Protein AF-A0A8E2BEK4-F1 (afdb_monomer)

Solvent-accessible surface area (backbone atoms only — not comparable to full-atom values): 5031 Å² total; per-residue (Å²): 97,87,92,39,75,95,51,58,66,69,79,44,28,95,45,70,68,56,31,53,49,50,55,50,55,78,69,30,87,89,61,46,72,63,68,61,46,50,58,54,51,55,59,59,71,68,62,80,78,94,80,84,87,84,84,85,88,87,83,90,87,85,86,74,84,60,92,86,61,78,85,132

Sequence (72 aa):
MSAAPGKPIPAACGDWAAMKAAYRFFDNPRVTQHSVLAGHFAATAASEGPVLLLQDTAEFIYSRAKPGSPPC

Mean predicted aligned error: 5.5 Å

Foldseek 3Di:
DVVDPPDDLVVVQPDDVSSVVVVCQVVPPVDDPCVVVVVVVVVVVPDDDDDDDDDDDDDDDDDDDDVPDDDD

Secondary structure (DSSP, 8-state):
-TTSTTS-HHHHSSSHHHHHHHHHHHT-TT--HHHHHHHHHHHHHT--S---------------PPTTPPP-

pLDDT: mean 92.76, std 7.68, range [61.28, 97.81]

Organism: NCBI:txid376165

Structure (mmCIF, N/CA/C/O backbone):
data_AF-A0A8E2BEK4-F1
#
_entry.id   AF-A0A8E2BEK4-F1
#
loop_
_atom_site.group_PDB
_atom_site.id
_atom_site.type_symbol
_atom_site.label_atom_id
_atom_site.label_alt_id
_atom_site.label_comp_id
_atom_site.label_asym_id
_atom_site.label_entity_id
_atom_site.label_seq_id
_atom_site.pdbx_PDB_ins_code
_atom_site.Cartn_x
_atom_site.Cartn_y
_atom_site.Cartn_z
_atom_site.occupancy
_atom_site.B_iso_or_equiv
_atom_site.auth_seq_id
_atom_site.auth_comp_id
_atom_site.auth_asym_id
_atom_site.auth_atom_id
_atom_site.pdbx_PDB_model_num
ATOM 1 N N . MET A 1 1 ? 1.527 -10.003 -3.080 1.00 79.38 1 MET A N 1
ATOM 2 C CA . MET A 1 1 ? 2.679 -9.248 -2.531 1.00 79.38 1 MET A CA 1
ATOM 3 C C . MET A 1 1 ? 2.946 -9.550 -1.062 1.00 79.38 1 MET A C 1
ATOM 5 O O . MET A 1 1 ? 4.107 -9.585 -0.687 1.00 79.38 1 MET A O 1
ATOM 9 N N . SER A 1 2 ? 1.932 -9.871 -0.250 1.00 91.38 2 SER A N 1
ATOM 10 C CA . SER A 1 2 ? 2.110 -10.229 1.170 1.00 91.38 2 SER A CA 1
ATOM 11 C C . SER A 1 2 ? 3.032 -11.432 1.431 1.00 91.38 2 SER A C 1
ATOM 13 O O . SER A 1 2 ? 3.593 -11.536 2.509 1.00 91.38 2 SER A O 1
ATOM 15 N N . ALA A 1 3 ? 3.230 -12.313 0.443 1.00 92.75 3 ALA A N 1
ATOM 16 C CA . ALA A 1 3 ? 4.153 -13.449 0.535 1.00 92.75 3 ALA A CA 1
ATOM 17 C C . ALA A 1 3 ? 5.646 -13.074 0.384 1.00 92.75 3 ALA A C 1
ATOM 19 O O . ALA A 1 3 ? 6.505 -13.906 0.652 1.00 92.75 3 ALA A O 1
ATOM 20 N N . ALA A 1 4 ? 5.969 -11.851 -0.058 1.00 94.06 4 ALA A N 1
ATOM 21 C CA . ALA A 1 4 ? 7.345 -11.394 -0.283 1.00 94.06 4 ALA A CA 1
ATOM 22 C C . ALA A 1 4 ? 7.513 -9.899 0.079 1.00 94.06 4 ALA A C 1
ATOM 24 O O . ALA A 1 4 ? 7.804 -9.078 -0.798 1.00 94.06 4 ALA A O 1
ATOM 25 N N . PRO A 1 5 ? 7.298 -9.509 1.350 1.00 95.12 5 PRO A N 1
ATOM 26 C CA . PRO A 1 5 ? 7.404 -8.115 1.778 1.00 95.12 5 PRO A CA 1
ATOM 27 C C . PRO A 1 5 ? 8.824 -7.567 1.561 1.00 95.12 5 PRO A C 1
ATOM 29 O O . PRO A 1 5 ? 9.817 -8.274 1.724 1.00 95.12 5 PRO A O 1
ATOM 32 N N . GLY A 1 6 ? 8.923 -6.298 1.160 1.00 94.44 6 GLY A N 1
ATOM 33 C CA . GLY A 1 6 ? 10.198 -5.611 0.911 1.00 94.44 6 GLY A CA 1
ATOM 34 C C . GLY A 1 6 ? 10.918 -6.003 -0.387 1.00 94.44 6 GLY A C 1
ATOM 35 O O . GLY A 1 6 ? 11.928 -5.389 -0.730 1.00 94.44 6 GLY A O 1
ATOM 36 N N . LYS A 1 7 ? 10.422 -6.993 -1.141 1.00 95.75 7 LYS A N 1
ATOM 37 C CA . LYS A 1 7 ? 10.966 -7.338 -2.461 1.00 95.75 7 LYS A CA 1
ATOM 38 C C . LYS A 1 7 ? 10.392 -6.421 -3.551 1.00 95.75 7 LYS A C 1
ATOM 40 O O . LYS A 1 7 ? 9.232 -6.019 -3.462 1.00 95.75 7 LYS A O 1
ATOM 45 N N . PRO A 1 8 ? 11.171 -6.103 -4.602 1.00 94.62 8 PRO A N 1
ATOM 46 C CA . PRO A 1 8 ? 10.662 -5.326 -5.727 1.00 94.62 8 PRO A CA 1
ATOM 47 C C . PRO A 1 8 ? 9.602 -6.125 -6.499 1.00 94.62 8 PRO A C 1
ATOM 49 O O . PRO A 1 8 ? 9.624 -7.355 -6.494 1.00 94.62 8 PRO A O 1
ATOM 52 N N . ILE A 1 9 ? 8.707 -5.428 -7.209 1.00 94.69 9 ILE A N 1
ATOM 53 C CA . ILE A 1 9 ? 7.580 -6.027 -7.952 1.00 94.69 9 ILE A CA 1
ATOM 54 C C . ILE A 1 9 ? 8.012 -7.227 -8.819 1.00 94.69 9 ILE A C 1
ATOM 56 O O . ILE A 1 9 ? 7.389 -8.276 -8.683 1.00 94.69 9 ILE A O 1
ATOM 60 N N . PRO A 1 10 ? 9.094 -7.162 -9.627 1.00 94.00 10 PRO A N 1
ATOM 61 C CA . PRO A 1 10 ? 9.525 -8.302 -10.438 1.00 94.00 10 PRO A CA 1
ATOM 62 C C . PRO A 1 10 ? 9.922 -9.535 -9.623 1.00 94.00 10 PRO A C 1
ATOM 64 O O . PRO A 1 10 ? 9.699 -10.649 -10.070 1.00 94.00 10 PRO A O 1
ATOM 67 N N . ALA A 1 11 ? 10.494 -9.347 -8.430 1.00 93.12 11 ALA A N 1
ATOM 68 C CA . ALA A 1 11 ? 10.891 -10.449 -7.553 1.00 93.12 11 ALA A CA 1
ATOM 69 C C . ALA A 1 11 ? 9.726 -10.972 -6.696 1.00 93.12 11 ALA A C 1
ATOM 71 O O . ALA A 1 11 ? 9.783 -12.091 -6.196 1.00 93.12 11 ALA A O 1
ATOM 72 N N . ALA A 1 12 ? 8.685 -10.160 -6.498 1.00 94.56 12 ALA A N 1
ATOM 73 C CA . ALA A 1 12 ? 7.470 -10.544 -5.784 1.00 94.56 12 ALA A CA 1
ATOM 74 C C . ALA A 1 12 ? 6.413 -11.185 -6.704 1.00 94.56 12 ALA A C 1
ATOM 76 O O . ALA A 1 12 ? 5.482 -11.829 -6.216 1.00 94.56 12 ALA A O 1
ATOM 77 N N . CYS A 1 13 ? 6.529 -10.988 -8.019 1.00 92.81 13 CYS A N 1
ATOM 78 C CA . CYS A 1 13 ? 5.683 -11.598 -9.038 1.00 92.81 13 CYS A CA 1
ATOM 79 C C . CYS A 1 13 ? 6.348 -12.878 -9.559 1.00 92.81 13 CYS A C 1
ATOM 81 O O . CYS A 1 13 ? 7.474 -12.841 -10.037 1.00 92.81 13 CYS A O 1
ATOM 83 N N . GLY A 1 14 ? 5.651 -14.015 -9.467 1.00 86.12 14 GLY A N 1
ATOM 84 C CA . GLY A 1 14 ? 6.214 -15.317 -9.848 1.00 86.12 14 GLY A CA 1
ATOM 85 C C . GLY A 1 14 ? 6.458 -15.487 -11.350 1.00 86.12 14 GLY A C 1
ATOM 86 O O . GLY A 1 14 ? 7.310 -16.277 -11.742 1.00 86.12 14 GLY A O 1
ATOM 87 N N . ASP A 1 15 ? 5.737 -14.738 -12.190 1.00 93.88 15 ASP A N 1
ATOM 88 C CA . ASP A 1 15 ? 5.896 -14.773 -13.639 1.00 93.88 15 ASP A CA 1
ATOM 89 C C . ASP A 1 15 ? 5.749 -13.386 -14.291 1.00 93.88 15 ASP A C 1
ATOM 91 O O . ASP A 1 15 ? 5.335 -12.389 -13.685 1.00 93.88 15 ASP A O 1
ATOM 95 N N . TRP A 1 16 ? 6.102 -13.336 -15.574 1.00 94.88 16 TRP A N 1
ATOM 96 C CA . TRP A 1 16 ? 6.094 -12.126 -16.390 1.00 94.88 16 TRP A CA 1
ATOM 97 C C . TRP A 1 16 ? 4.697 -11.533 -16.608 1.00 94.88 16 TRP A C 1
ATOM 99 O O . TRP A 1 16 ? 4.547 -10.308 -16.671 1.00 94.88 16 TRP A O 1
ATOM 109 N N . ALA A 1 17 ? 3.671 -12.376 -16.742 1.00 97.12 17 ALA A N 1
ATOM 110 C CA . ALA A 1 17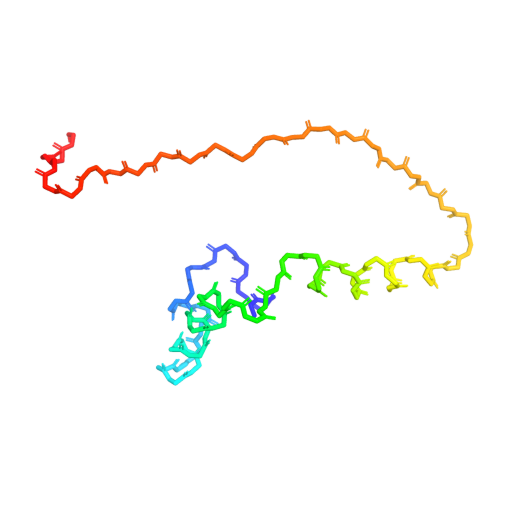 ? 2.305 -11.917 -16.962 1.00 97.12 17 ALA A CA 1
ATOM 111 C C . ALA A 1 17 ? 1.771 -11.219 -15.703 1.00 97.12 17 ALA A C 1
ATOM 113 O O . ALA A 1 17 ? 1.254 -10.102 -15.795 1.00 97.12 17 ALA A O 1
ATOM 114 N N . ALA A 1 18 ? 1.989 -11.821 -14.533 1.00 95.25 18 ALA A N 1
ATOM 115 C CA . ALA A 1 18 ? 1.672 -11.258 -13.229 1.00 95.25 18 ALA A CA 1
ATOM 116 C C . ALA A 1 18 ? 2.443 -9.956 -12.974 1.00 95.25 18 ALA A C 1
ATOM 118 O O . ALA A 1 18 ? 1.858 -8.971 -12.524 1.00 95.25 18 ALA A O 1
ATOM 119 N N . MET A 1 19 ? 3.731 -9.909 -13.329 1.00 96.00 19 MET A N 1
ATOM 120 C CA . MET A 1 19 ? 4.533 -8.690 -13.215 1.00 96.00 19 MET A CA 1
ATOM 121 C C . MET A 1 19 ? 3.976 -7.555 -14.087 1.00 96.00 19 MET A C 1
ATOM 123 O O . MET A 1 19 ? 3.780 -6.439 -13.600 1.00 96.00 19 MET A O 1
ATOM 127 N N . LYS A 1 20 ? 3.670 -7.819 -15.365 1.00 96.62 20 LYS A N 1
ATOM 128 C CA . LYS A 1 20 ? 3.046 -6.821 -16.252 1.00 96.62 20 LYS A CA 1
ATOM 129 C C . LYS A 1 20 ? 1.694 -6.353 -15.726 1.00 96.62 20 LYS A C 1
ATOM 131 O O . LYS A 1 20 ? 1.390 -5.164 -15.812 1.00 96.62 20 LYS A O 1
ATOM 136 N N . ALA A 1 21 ? 0.881 -7.273 -15.213 1.00 96.94 21 ALA A N 1
ATOM 137 C CA . ALA A 1 21 ? -0.410 -6.944 -14.630 1.00 96.94 21 ALA A CA 1
ATOM 138 C C . ALA A 1 21 ? -0.253 -6.035 -13.404 1.00 96.94 21 ALA A C 1
ATOM 140 O O . ALA A 1 21 ? -0.981 -5.054 -13.302 1.00 96.94 21 ALA A O 1
ATOM 141 N N . ALA A 1 22 ? 0.730 -6.294 -12.535 1.00 96.88 22 ALA A N 1
ATOM 142 C CA . ALA A 1 22 ? 1.010 -5.452 -11.374 1.00 96.88 22 ALA A CA 1
ATOM 143 C C . ALA A 1 22 ? 1.382 -4.018 -11.783 1.00 96.88 22 ALA A C 1
ATOM 145 O O . ALA A 1 22 ? 0.777 -3.068 -11.292 1.00 96.88 22 ALA A O 1
ATOM 146 N N . TYR A 1 23 ? 2.306 -3.842 -12.733 1.00 96.75 23 TYR A N 1
ATOM 147 C CA . TYR A 1 23 ? 2.656 -2.500 -13.218 1.00 96.75 23 TYR A CA 1
ATOM 148 C C . TYR A 1 23 ? 1.467 -1.781 -13.867 1.00 96.75 23 TYR A C 1
ATOM 150 O O . TYR A 1 23 ? 1.228 -0.615 -13.572 1.00 96.75 23 TYR A O 1
ATOM 158 N N . ARG A 1 24 ? 0.671 -2.482 -14.687 1.00 97.75 24 ARG A N 1
ATOM 159 C CA . ARG A 1 24 ? -0.557 -1.921 -15.277 1.00 97.75 24 ARG A CA 1
ATOM 160 C C . ARG A 1 24 ? -1.602 -1.564 -14.230 1.00 97.75 24 ARG A C 1
ATOM 162 O O . ARG A 1 24 ? -2.335 -0.610 -14.431 1.00 97.75 24 ARG A O 1
ATOM 169 N N . PHE A 1 25 ? -1.699 -2.335 -13.150 1.00 96.62 25 PHE A N 1
ATOM 170 C CA . PHE A 1 25 ? -2.608 -2.048 -12.048 1.00 96.62 25 PHE A CA 1
ATOM 171 C C . PHE A 1 25 ? -2.221 -0.741 -11.348 1.00 96.62 25 PHE A C 1
ATOM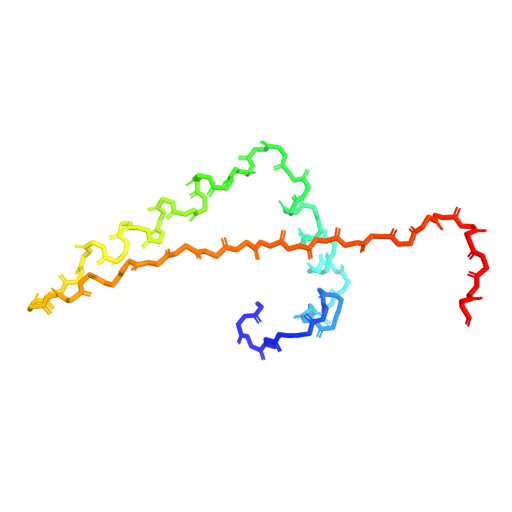 173 O O . PHE A 1 25 ? -3.092 0.098 -11.137 1.00 96.62 25 PHE A O 1
ATOM 180 N N . PHE A 1 26 ? -0.931 -0.542 -11.056 1.00 95.44 26 PHE A N 1
ATOM 181 C CA . PHE A 1 26 ? -0.441 0.695 -10.435 1.00 95.44 26 PHE A CA 1
ATOM 182 C C . PHE A 1 26 ? -0.549 1.927 -11.349 1.00 95.44 26 PHE A C 1
ATOM 184 O O . PHE A 1 26 ? -0.701 3.030 -10.839 1.00 95.44 26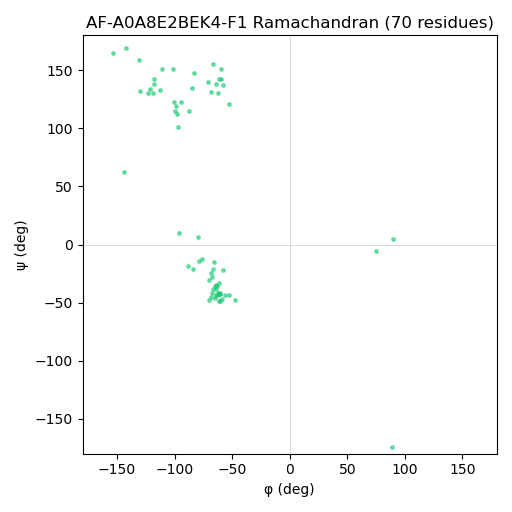 PHE A O 1
ATOM 191 N N . ASP A 1 27 ? -0.508 1.745 -12.672 1.00 96.94 27 ASP A N 1
ATOM 192 C CA . ASP A 1 27 ? -0.632 2.817 -13.676 1.00 96.94 27 ASP A CA 1
ATOM 193 C C . ASP A 1 27 ? -2.067 2.977 -14.233 1.00 96.94 27 ASP A C 1
ATOM 195 O O . ASP A 1 27 ? -2.302 3.661 -15.227 1.00 96.94 27 ASP A O 1
ATOM 199 N N . ASN A 1 28 ? -3.067 2.315 -13.639 1.00 97.81 28 ASN A N 1
ATOM 200 C CA . ASN A 1 28 ? -4.440 2.361 -14.144 1.00 97.81 28 ASN A CA 1
ATOM 201 C C . ASN A 1 28 ? -5.206 3.564 -13.564 1.00 97.81 28 ASN A C 1
ATOM 203 O O . ASN A 1 28 ? -5.545 3.534 -12.381 1.00 97.81 28 ASN A O 1
ATOM 207 N N . PRO A 1 29 ? -5.626 4.556 -14.374 1.00 96.94 29 PRO A N 1
ATOM 208 C CA . PRO A 1 29 ? -6.327 5.744 -13.873 1.00 96.94 29 PRO A CA 1
ATOM 209 C C . PRO A 1 29 ? -7.710 5.446 -13.271 1.00 96.94 29 PRO A C 1
ATOM 211 O O . PRO A 1 29 ? -8.272 6.281 -12.567 1.00 96.94 29 PRO A O 1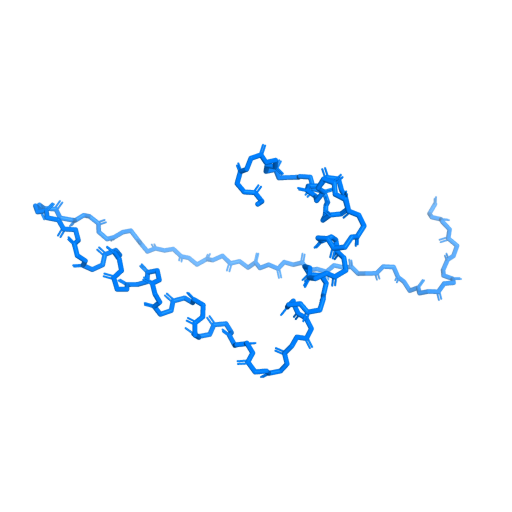
ATOM 214 N N . ARG A 1 30 ? -8.279 4.260 -13.528 1.00 97.44 30 ARG A N 1
ATOM 215 C CA . ARG A 1 30 ? -9.537 3.816 -12.903 1.00 97.44 30 ARG A CA 1
ATOM 216 C C . ARG A 1 30 ? -9.347 3.299 -11.476 1.00 97.44 30 ARG A C 1
ATOM 218 O O . ARG A 1 30 ? -10.337 3.116 -10.774 1.00 97.44 30 ARG A O 1
ATOM 225 N N . VAL A 1 31 ? -8.111 3.025 -11.062 1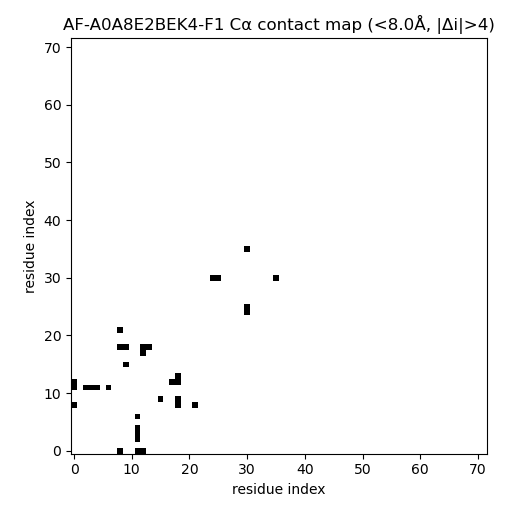.00 96.81 31 VAL A N 1
ATOM 226 C CA . VAL A 1 31 ? -7.771 2.584 -9.706 1.00 96.81 31 VAL A CA 1
ATOM 227 C C . VAL A 1 31 ? -7.261 3.797 -8.938 1.00 96.81 31 VAL A C 1
ATOM 229 O O . VAL A 1 31 ? -6.220 4.355 -9.264 1.00 96.81 31 VAL A O 1
ATOM 232 N N . THR A 1 32 ? -7.994 4.220 -7.909 1.00 96.75 32 THR A N 1
ATOM 233 C CA . THR A 1 32 ? -7.621 5.381 -7.086 1.00 96.75 32 THR A CA 1
ATOM 234 C C . THR A 1 32 ? -7.210 4.945 -5.687 1.00 96.75 32 THR A C 1
ATOM 236 O O . THR A 1 32 ? -7.739 3.962 -5.160 1.00 96.75 32 THR A O 1
ATOM 239 N N . GLN A 1 33 ? -6.329 5.710 -5.036 1.00 94.81 33 GLN A N 1
ATOM 240 C CA . GLN A 1 33 ? -5.942 5.460 -3.641 1.00 94.81 33 GLN A CA 1
ATOM 241 C C . GLN A 1 33 ? -7.167 5.349 -2.724 1.00 94.81 33 GLN A C 1
ATOM 243 O O . GLN A 1 33 ? -7.242 4.443 -1.898 1.00 94.81 33 GLN A O 1
ATOM 248 N N . HIS A 1 34 ? -8.145 6.243 -2.900 1.00 96.81 34 HIS A N 1
ATOM 249 C CA . HIS A 1 34 ? -9.374 6.230 -2.115 1.00 96.81 34 HIS A CA 1
ATOM 250 C C . HIS A 1 34 ? -10.132 4.905 -2.270 1.00 96.81 34 HIS A C 1
ATOM 252 O O . HIS A 1 34 ? -10.502 4.301 -1.269 1.00 96.81 34 HIS A O 1
ATOM 258 N N . SER A 1 35 ? -10.305 4.415 -3.504 1.00 95.88 35 SER A N 1
ATOM 259 C CA . SER A 1 35 ? -11.014 3.153 -3.759 1.00 95.88 35 SER A CA 1
ATOM 260 C C . SER A 1 35 ? -10.322 1.936 -3.139 1.00 95.88 35 SER A C 1
ATOM 262 O O . SER A 1 35 ? -10.997 1.042 -2.635 1.00 95.88 35 SER A O 1
ATOM 264 N N . VAL A 1 36 ? -8.984 1.921 -3.116 1.00 96.06 36 VAL A N 1
ATOM 265 C CA . VAL A 1 36 ? -8.207 0.849 -2.480 1.00 96.06 36 VAL A CA 1
ATOM 266 C C . VAL A 1 36 ? -8.359 0.912 -0.958 1.00 96.06 36 VAL A C 1
ATOM 268 O O . VAL A 1 36 ? -8.667 -0.098 -0.331 1.00 96.06 36 VAL A O 1
ATOM 271 N N . LEU A 1 37 ? -8.204 2.097 -0.355 1.00 96.75 37 LEU A N 1
ATOM 272 C CA . LEU A 1 37 ? -8.291 2.273 1.100 1.00 96.75 37 LEU A CA 1
ATOM 273 C C . LEU A 1 37 ? -9.709 2.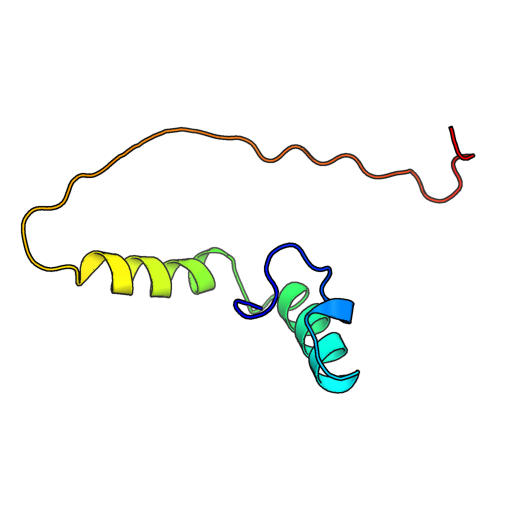101 1.656 1.00 96.75 37 LEU A C 1
ATOM 275 O O . LEU A 1 37 ? -9.852 1.634 2.782 1.00 96.75 37 LEU A O 1
ATOM 279 N N . ALA A 1 38 ? -10.751 2.425 0.889 1.00 97.69 38 ALA A N 1
ATOM 280 C CA . ALA A 1 38 ? -12.139 2.323 1.340 1.00 97.69 38 ALA A CA 1
ATOM 281 C C . ALA A 1 38 ? -12.501 0.907 1.822 1.00 97.69 38 ALA A C 1
ATOM 283 O O . ALA A 1 38 ? -13.104 0.753 2.883 1.00 97.69 38 ALA A O 1
ATOM 284 N N . GLY A 1 39 ? -12.078 -0.131 1.088 1.00 96.50 39 GLY A N 1
ATOM 285 C CA . GLY A 1 39 ? -12.292 -1.524 1.494 1.00 96.50 39 GLY A CA 1
ATOM 286 C C . GLY A 1 39 ? -11.552 -1.885 2.785 1.00 96.50 39 GLY A C 1
ATOM 287 O O . GLY A 1 39 ? -12.103 -2.572 3.643 1.00 96.50 39 GLY A O 1
ATOM 288 N N . HIS A 1 40 ? -10.334 -1.367 2.964 1.00 96.19 40 HIS A N 1
ATOM 289 C CA . HIS A 1 40 ? -9.569 -1.556 4.196 1.00 96.19 40 HIS A CA 1
ATOM 290 C C . HIS A 1 40 ? -10.218 -0.844 5.389 1.00 96.19 40 HIS A C 1
ATOM 292 O O . HIS A 1 40 ? -10.316 -1.437 6.458 1.00 96.19 40 HIS A O 1
ATOM 298 N N . PHE A 1 41 ? -10.722 0.381 5.213 1.00 96.25 41 PHE A N 1
ATOM 299 C CA . PHE A 1 41 ? -11.451 1.087 6.269 1.00 96.25 41 PHE A CA 1
ATOM 300 C C . PHE A 1 41 ? -12.733 0.362 6.669 1.00 96.25 41 PHE A C 1
ATOM 302 O O . PHE A 1 41 ? -12.987 0.221 7.861 1.00 96.25 41 PHE A O 1
ATOM 309 N N . ALA A 1 42 ? -13.507 -0.139 5.701 1.00 97.50 42 ALA A N 1
ATOM 310 C CA . ALA A 1 42 ? -14.705 -0.924 5.988 1.00 97.50 42 ALA A CA 1
ATOM 311 C C . ALA A 1 42 ? -14.373 -2.202 6.778 1.00 97.50 42 ALA A C 1
ATOM 313 O O . ALA A 1 42 ? -15.057 -2.514 7.750 1.00 97.50 42 ALA A O 1
ATOM 314 N N . ALA A 1 43 ? -13.296 -2.905 6.407 1.00 96.75 43 ALA A N 1
ATOM 315 C CA . ALA A 1 43 ? -12.838 -4.090 7.128 1.00 96.75 43 ALA A CA 1
ATOM 316 C C . ALA A 1 43 ? -12.392 -3.765 8.565 1.00 96.75 43 ALA A C 1
ATOM 318 O O . ALA A 1 43 ? -12.768 -4.475 9.492 1.00 96.75 43 ALA A O 1
ATOM 319 N N . THR A 1 44 ? -11.645 -2.674 8.772 1.00 95.38 44 THR A N 1
ATOM 320 C CA . THR A 1 44 ? -11.237 -2.234 10.117 1.00 95.38 44 THR A CA 1
ATOM 321 C C . THR A 1 44 ? -12.431 -1.772 10.954 1.00 95.38 44 THR A C 1
ATOM 323 O O . THR A 1 44 ? -12.491 -2.058 12.146 1.00 95.38 44 THR A O 1
ATOM 326 N N . ALA A 1 45 ? -13.411 -1.091 10.357 1.00 95.06 45 ALA A N 1
ATOM 327 C CA . ALA A 1 45 ? -14.612 -0.639 11.061 1.00 95.06 45 ALA A CA 1
ATOM 328 C C . ALA A 1 45 ? -15.509 -1.795 11.537 1.00 95.06 45 ALA A C 1
ATOM 330 O O . ALA A 1 45 ? -16.288 -1.612 12.466 1.00 95.06 45 ALA A O 1
ATOM 331 N N . ALA A 1 46 ? -15.379 -2.981 10.935 1.00 96.44 46 ALA A N 1
ATOM 332 C CA . ALA A 1 46 ? -16.084 -4.191 11.350 1.00 96.44 46 ALA A CA 1
ATOM 333 C C . ALA A 1 46 ? -15.442 -4.904 12.563 1.00 96.44 46 ALA A C 1
ATOM 335 O O . ALA A 1 46 ? -15.866 -6.001 12.912 1.00 96.44 46 ALA A O 1
ATOM 336 N N . SER A 1 47 ? -14.415 -4.316 13.193 1.00 94.19 47 SER A N 1
ATOM 337 C CA . SER A 1 47 ? -13.778 -4.873 14.397 1.00 94.19 47 SER A CA 1
ATOM 338 C C . SER A 1 47 ? -14.747 -4.910 15.582 1.00 94.19 47 SER A C 1
ATOM 340 O O . SER A 1 47 ? -15.449 -3.935 15.844 1.00 94.19 47 SER A O 1
ATOM 342 N N . GLU A 1 48 ? -14.736 -6.002 16.345 1.00 95.44 48 GLU A N 1
ATOM 343 C CA . GLU A 1 48 ? -15.555 -6.162 17.551 1.00 95.44 48 GLU A CA 1
ATOM 344 C C . GLU A 1 48 ? -14.739 -5.934 18.835 1.00 95.44 48 GLU A C 1
ATOM 346 O O . GLU A 1 48 ? -13.543 -6.219 18.895 1.00 95.44 48 GLU A O 1
ATOM 351 N N . GLY A 1 49 ? -15.409 -5.460 19.891 1.00 95.94 49 GLY A N 1
ATOM 352 C CA . GLY A 1 49 ? -14.807 -5.214 21.204 1.00 95.94 49 GLY A CA 1
ATOM 353 C C . GLY A 1 49 ? -14.199 -3.812 21.373 1.00 95.94 49 GLY A C 1
ATOM 354 O O . GLY A 1 49 ? -14.375 -2.942 20.521 1.00 95.94 49 GLY A O 1
ATOM 355 N N . PRO A 1 50 ? -13.529 -3.542 22.510 1.00 96.31 50 PRO A N 1
ATOM 356 C CA . PRO A 1 50 ? -12.879 -2.257 22.759 1.00 96.31 50 PRO A CA 1
ATOM 357 C C . PRO A 1 50 ? -11.769 -1.973 21.739 1.00 96.31 50 PRO A C 1
ATOM 359 O O . PRO A 1 50 ? -10.881 -2.800 21.538 1.00 96.31 50 PRO A O 1
ATOM 362 N N . VAL A 1 51 ? -11.786 -0.780 21.138 1.00 96.12 51 VAL A N 1
ATOM 363 C CA . VAL A 1 51 ? -10.802 -0.350 20.133 1.00 96.12 51 VAL A CA 1
ATOM 364 C C . VAL A 1 51 ? -9.945 0.786 20.686 1.00 96.12 51 VAL A C 1
ATOM 366 O O . VAL A 1 51 ? -10.464 1.765 21.220 1.00 96.12 51 VAL A O 1
ATOM 369 N N . LEU A 1 52 ? -8.628 0.680 20.511 1.00 96.62 52 LEU A N 1
ATOM 370 C CA . LEU A 1 52 ? -7.680 1.767 20.745 1.00 96.62 52 LEU A CA 1
ATOM 371 C C . LEU A 1 52 ? -7.337 2.439 19.409 1.00 96.62 52 LEU A C 1
ATOM 373 O O . LEU A 1 52 ? -6.778 1.798 18.520 1.00 96.62 52 LEU A O 1
ATOM 377 N N . LEU A 1 53 ? -7.640 3.732 19.278 1.00 95.06 53 LEU A N 1
ATOM 378 C CA . LEU A 1 53 ? -7.328 4.514 18.081 1.00 95.06 53 LEU A CA 1
ATOM 379 C C . LEU A 1 53 ? -6.030 5.297 18.294 1.00 95.06 53 LEU A C 1
ATOM 381 O O . LEU A 1 53 ? -6.020 6.346 18.934 1.00 95.06 53 LEU A O 1
ATOM 385 N N . LEU A 1 54 ? -4.935 4.782 17.742 1.00 96.12 54 LEU A N 1
ATOM 386 C CA . LEU A 1 54 ? -3.644 5.467 17.723 1.00 96.12 54 LEU A CA 1
ATOM 387 C C . LEU A 1 54 ? -3.589 6.422 16.523 1.00 96.12 54 LEU A C 1
ATOM 389 O O . LEU A 1 54 ? -3.986 6.057 15.414 1.00 96.12 54 LEU A O 1
ATOM 393 N N . GLN A 1 55 ? -3.114 7.647 16.744 1.00 97.69 55 GLN A N 1
ATOM 394 C CA . GLN A 1 55 ? -2.936 8.666 15.709 1.00 97.69 55 GLN A CA 1
ATOM 395 C C . GLN A 1 55 ? -1.522 9.239 15.798 1.00 97.69 55 GLN A C 1
ATOM 397 O O . GLN A 1 55 ? -1.062 9.590 16.881 1.00 97.69 55 GLN A O 1
ATOM 402 N N . ASP A 1 56 ? -0.862 9.324 14.650 1.00 97.69 56 ASP A N 1
ATOM 403 C CA . ASP A 1 56 ? 0.457 9.921 14.446 1.00 97.69 56 ASP A CA 1
ATOM 404 C C . ASP A 1 56 ? 0.544 10.407 12.986 1.00 97.69 56 ASP A C 1
ATOM 406 O O . ASP A 1 56 ? -0.299 10.038 12.161 1.00 97.69 56 ASP A O 1
ATOM 410 N N . THR A 1 57 ? 1.523 11.244 12.649 1.00 97.50 57 THR A N 1
ATOM 411 C CA . THR A 1 57 ? 1.737 11.744 11.281 1.00 97.50 57 THR A CA 1
ATOM 412 C C . THR A 1 57 ? 3.149 11.418 10.807 1.00 97.50 57 THR A C 1
ATOM 414 O O . THR A 1 57 ? 4.122 11.728 11.484 1.00 97.50 57 THR A O 1
ATOM 417 N N . ALA A 1 58 ? 3.262 10.835 9.612 1.00 96.31 58 ALA A N 1
ATOM 418 C CA . ALA A 1 58 ? 4.534 10.499 8.978 1.00 96.31 58 ALA A CA 1
ATOM 419 C C . ALA A 1 58 ? 4.587 11.000 7.528 1.00 96.31 58 ALA A C 1
ATOM 421 O O . ALA A 1 58 ? 3.555 11.201 6.885 1.00 96.31 58 ALA A O 1
ATOM 422 N N . GLU A 1 59 ? 5.800 11.147 6.998 1.00 97.69 59 GLU A N 1
ATOM 423 C CA . GLU A 1 59 ? 6.049 11.595 5.627 1.00 97.69 59 GLU A CA 1
ATOM 424 C C . GLU A 1 59 ? 6.765 10.514 4.810 1.00 97.69 59 GLU A C 1
ATOM 426 O O . GLU A 1 59 ? 7.668 9.833 5.297 1.00 97.69 59 GLU A O 1
ATOM 431 N N . PHE A 1 60 ? 6.396 10.385 3.532 1.00 95.69 60 PHE A N 1
ATOM 432 C CA . PHE A 1 60 ? 7.155 9.597 2.562 1.00 95.69 60 PHE A CA 1
ATOM 433 C C . PHE A 1 60 ? 8.058 10.517 1.737 1.00 95.69 60 PHE A C 1
ATOM 435 O O . PHE A 1 60 ? 7.577 11.309 0.925 1.00 95.69 60 PHE A O 1
AT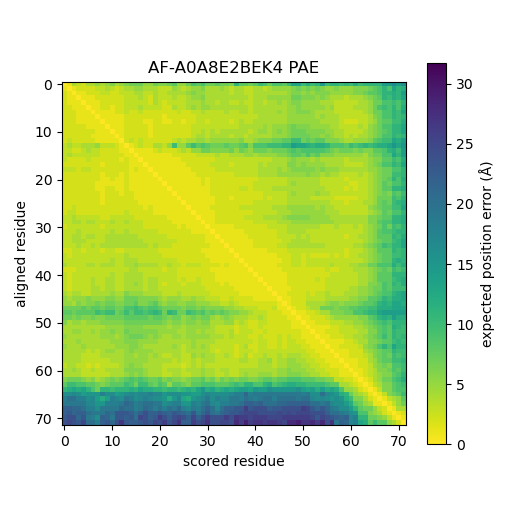OM 442 N N . ILE A 1 61 ? 9.373 10.387 1.916 1.00 95.25 61 ILE A N 1
ATOM 443 C CA . ILE A 1 61 ? 10.376 11.183 1.200 1.00 95.25 61 ILE A CA 1
ATOM 444 C C . ILE A 1 61 ? 10.955 10.347 0.056 1.00 95.25 61 ILE A C 1
ATOM 446 O O . ILE A 1 61 ? 11.513 9.273 0.277 1.00 95.25 61 ILE A O 1
ATOM 450 N N . TYR A 1 62 ? 10.854 10.854 -1.174 1.00 91.62 62 TYR A N 1
ATOM 451 C CA . TYR A 1 62 ? 11.387 10.197 -2.367 1.00 91.62 62 TYR A CA 1
ATOM 452 C C . TYR A 1 62 ? 12.441 11.071 -3.045 1.00 91.62 62 TYR A C 1
ATOM 454 O O . TYR A 1 62 ? 12.186 12.230 -3.369 1.00 91.62 62 TYR A O 1
ATOM 462 N N . SER A 1 63 ? 13.596 10.486 -3.354 1.00 91.88 63 SER A N 1
ATOM 463 C CA . SER A 1 63 ? 14.589 11.052 -4.266 1.00 91.88 63 SER A CA 1
ATOM 464 C C . SER A 1 63 ? 14.754 10.114 -5.461 1.00 91.88 63 SER A C 1
ATOM 466 O O . SER A 1 63 ? 14.740 8.890 -5.327 1.00 91.88 63 SER A O 1
ATOM 468 N N . ARG A 1 64 ? 14.849 10.677 -6.668 1.00 85.44 64 ARG A N 1
ATOM 469 C CA . ARG A 1 64 ? 15.105 9.904 -7.888 1.00 85.44 64 ARG A CA 1
ATOM 470 C C . ARG A 1 64 ? 16.377 10.411 -8.538 1.00 85.44 64 ARG A C 1
ATOM 472 O O . ARG A 1 64 ? 16.546 11.620 -8.693 1.00 85.44 64 ARG A O 1
ATOM 479 N N . ALA A 1 65 ? 17.243 9.486 -8.943 1.00 82.94 65 ALA A N 1
ATOM 480 C CA . ALA A 1 65 ? 18.366 9.820 -9.803 1.00 82.94 65 ALA A CA 1
ATOM 481 C C . ALA A 1 65 ? 17.836 10.455 -11.096 1.00 82.94 65 ALA A C 1
ATOM 483 O O . ALA A 1 65 ? 16.841 9.992 -11.666 1.00 82.94 65 ALA A O 1
ATOM 484 N N . LYS A 1 66 ? 18.491 11.526 -11.555 1.00 80.25 66 LYS A N 1
ATOM 485 C CA . LYS A 1 66 ? 18.196 12.071 -12.880 1.00 80.25 66 LYS A CA 1
ATOM 486 C C . LYS A 1 66 ? 18.672 11.048 -13.913 1.00 80.25 66 LYS A C 1
ATOM 488 O O . LYS A 1 66 ? 19.812 10.593 -13.808 1.00 80.25 66 LYS A O 1
ATOM 493 N N . PRO A 1 67 ? 17.850 10.694 -14.911 1.00 74.75 67 PRO A N 1
ATOM 494 C CA . PRO A 1 67 ? 18.323 9.878 -16.019 1.00 74.75 67 PRO A CA 1
ATOM 495 C C . PRO A 1 67 ? 19.575 10.525 -16.633 1.00 74.75 67 PRO A C 1
ATOM 497 O O . PRO A 1 67 ? 19.527 11.685 -17.036 1.00 74.75 67 PRO A O 1
ATOM 500 N N . GLY A 1 68 ? 20.699 9.802 -16.645 1.00 76.06 68 GLY A N 1
ATOM 501 C CA . GLY A 1 68 ? 21.976 10.281 -17.186 1.00 76.06 68 GLY A CA 1
ATOM 502 C C . GLY A 1 68 ? 22.912 11.004 -16.208 1.00 76.06 68 GLY A C 1
ATOM 503 O O . GLY A 1 68 ? 23.959 11.473 -16.650 1.00 76.06 68 GLY A O 1
ATOM 504 N N . SER A 1 69 ? 22.603 11.103 -14.906 1.00 75.06 69 SER A N 1
ATOM 505 C CA . SER A 1 69 ? 23.619 11.563 -13.945 1.00 75.06 69 SER A CA 1
ATOM 506 C C . SER A 1 69 ? 24.704 10.492 -13.758 1.00 75.06 69 SER A C 1
ATOM 508 O O . SER A 1 69 ? 24.357 9.310 -13.673 1.00 75.06 69 SER A O 1
ATOM 510 N N . PRO A 1 70 ? 25.993 10.868 -13.664 1.00 70.38 70 PRO A N 1
ATOM 511 C CA . PRO A 1 70 ? 27.047 9.909 -13.350 1.00 70.38 70 PRO A CA 1
ATOM 512 C C . PRO A 1 70 ? 26.789 9.256 -11.981 1.00 70.38 70 PRO A C 1
ATOM 514 O O . PRO A 1 70 ? 26.146 9.879 -11.127 1.00 70.38 70 PRO A O 1
ATOM 517 N N . PRO A 1 71 ? 27.246 8.008 -11.766 1.00 67.69 71 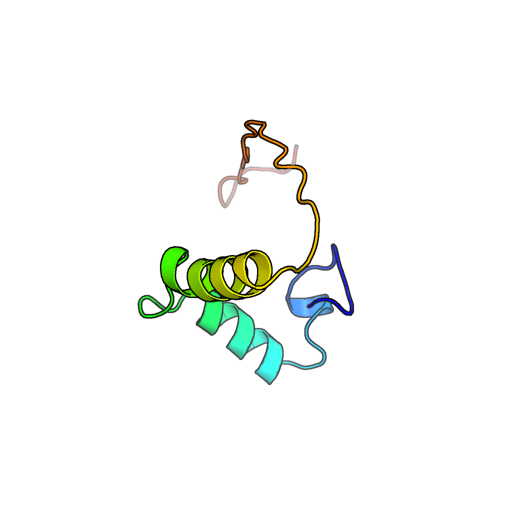PRO A N 1
ATOM 518 C CA . PRO A 1 71 ? 27.243 7.421 -10.433 1.00 67.69 71 PRO A CA 1
ATOM 519 C C . PRO A 1 71 ? 28.092 8.290 -9.498 1.00 67.69 71 PRO A C 1
ATOM 521 O O . PRO A 1 71 ? 29.096 8.860 -9.929 1.00 67.69 71 PRO A O 1
ATOM 524 N N . CYS A 1 72 ? 27.639 8.416 -8.251 1.00 61.28 72 CYS A N 1
ATOM 525 C CA . CYS A 1 72 ? 28.391 9.045 -7.170 1.00 61.28 72 CYS A CA 1
ATOM 526 C C . CYS A 1 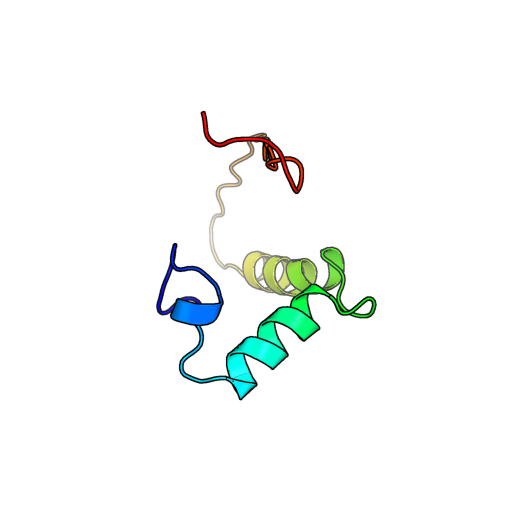72 ? 29.736 8.342 -6.963 1.00 61.28 72 CYS A C 1
ATOM 528 O O . CYS A 1 72 ? 29.732 7.088 -6.995 1.00 61.28 72 CYS A O 1
#

Radius of gyration: 17.79 Å; Cα contacts (8 Å, |Δi|>4): 17; chains: 1; bounding box: 44×27×40 Å

InterPro domains:
  IPR012337 Ribonuclease H-like superfamily [SSF53098] (3-67)
  IPR014735 Transposase, Tn5-like, N-terminal [NF049926] (1-30)
  IPR014735 Transposase, Tn5-like, N-terminal [PF14706] (3-31)
  IPR038215 Transposase, Tn5-like, N-terminal domain superfamily [G3DSA:1.10.246.40] (1-31)